Protein AF-A0A7K1XT72-F1 (afdb_monomer_lite)

InterPro domains:
  IPR045938 Protein of unknown function DUF6358 [PF19885] (1-60)

Foldseek 3Di:
DVVLVVLVVVLVVLVVVLVVQCVVCVVVVPVVSNVVSVVSVVVSVVVVVVSVVVVVVVVVVD

Organism: NCBI:txid2695274

Radius of gyration: 14.82 Å; chains: 1; bounding box: 38×13×37 Å

pLDDT: mean 72.31, std 6.93, range [46.16, 80.75]

Secondary structure (DSSP, 8-state):
-HHHHHHHHHHHHHHHHHHHHHHHHHHTT-HHHHHHHHHHHHHHHHHHHHHHHHHHHHHHT-

Structure (mmCIF, N/CA/C/O backbone):
data_AF-A0A7K1XT72-F1
#
_entry.id   AF-A0A7K1XT72-F1
#
loop_
_atom_site.group_PDB
_atom_site.id
_atom_site.type_symbol
_atom_site.label_atom_id
_atom_site.label_alt_id
_atom_site.label_comp_id
_atom_site.label_asym_id
_atom_site.label_entity_id
_atom_site.label_seq_id
_atom_site.pdbx_PDB_ins_code
_atom_site.Cartn_x
_atom_site.Cartn_y
_atom_site.Cartn_z
_atom_site.occupancy
_atom_site.B_iso_or_equiv
_atom_site.auth_seq_id
_atom_site.auth_comp_id
_atom_site.auth_asym_id
_atom_site.auth_atom_id
_atom_site.pdbx_PDB_model_num
ATOM 1 N N . MET A 1 1 ? -9.779 -5.744 20.007 1.00 57.84 1 MET A N 1
ATOM 2 C CA . MET A 1 1 ? -8.993 -4.584 19.512 1.00 57.84 1 MET A CA 1
ATOM 3 C C . MET A 1 1 ? -7.661 -4.991 18.866 1.00 57.84 1 MET A C 1
ATOM 5 O O . MET A 1 1 ? -7.324 -4.392 17.855 1.00 57.84 1 MET A O 1
ATOM 9 N N . GLY A 1 2 ? -6.968 -6.043 19.336 1.00 59.19 2 GLY A N 1
ATOM 10 C CA . GLY A 1 2 ? -5.700 -6.523 18.742 1.00 59.19 2 GLY A CA 1
ATOM 11 C C . GLY A 1 2 ? -5.750 -6.897 17.251 1.00 59.19 2 GLY A C 1
ATOM 12 O O . GLY A 1 2 ? -4.829 -6.573 16.512 1.00 59.19 2 GLY A O 1
ATOM 13 N N . TYR A 1 3 ? -6.869 -7.450 16.767 1.00 60.38 3 TYR A N 1
ATOM 14 C CA . TYR A 1 3 ? -7.069 -7.746 15.338 1.00 60.38 3 TYR A CA 1
ATOM 15 C C . TYR A 1 3 ? -6.897 -6.514 14.423 1.00 60.38 3 TYR A C 1
ATOM 17 O O . TYR A 1 3 ? -6.371 -6.624 13.319 1.00 60.38 3 TYR A O 1
ATOM 25 N N . LYS A 1 4 ? -7.281 -5.315 14.892 1.00 63.06 4 LYS A N 1
ATOM 26 C CA . LYS A 1 4 ? -7.144 -4.065 14.120 1.00 63.06 4 LYS A CA 1
ATOM 27 C C . LYS A 1 4 ? -5.680 -3.612 14.021 1.00 63.06 4 LYS A C 1
ATOM 29 O O . LYS A 1 4 ? -5.275 -3.099 12.983 1.00 63.06 4 LYS A O 1
ATOM 34 N N . ILE A 1 5 ? -4.895 -3.837 15.075 1.00 66.88 5 ILE A N 1
ATOM 35 C CA . ILE A 1 5 ? -3.460 -3.523 15.119 1.00 66.88 5 ILE A CA 1
ATOM 36 C C . ILE A 1 5 ? -2.693 -4.485 14.208 1.00 66.88 5 ILE A C 1
ATOM 38 O O . ILE A 1 5 ? -1.893 -4.042 13.387 1.00 66.88 5 ILE A O 1
ATOM 42 N N . LEU A 1 6 ? -3.014 -5.781 14.282 1.00 72.00 6 LEU A N 1
ATOM 43 C CA . LEU A 1 6 ? -2.396 -6.817 13.454 1.00 72.00 6 LEU A CA 1
ATOM 44 C C . LEU A 1 6 ? -2.571 -6.532 11.958 1.00 72.00 6 LEU A C 1
ATOM 46 O O . LEU A 1 6 ? -1.630 -6.644 11.181 1.00 72.00 6 LEU A O 1
ATOM 50 N N . LEU A 1 7 ? -3.767 -6.099 11.560 1.00 68.12 7 LEU A N 1
ATOM 51 C CA . LEU A 1 7 ? -4.038 -5.732 10.176 1.00 68.12 7 LEU A CA 1
ATOM 52 C C . LEU A 1 7 ? -3.336 -4.450 9.743 1.00 68.12 7 LEU A C 1
ATOM 54 O O . LEU A 1 7 ? -2.903 -4.366 8.600 1.00 68.12 7 LEU A O 1
ATOM 58 N N . ASN A 1 8 ? -3.194 -3.461 10.625 1.00 72.75 8 ASN A N 1
ATOM 59 C CA . ASN A 1 8 ? -2.439 -2.257 10.293 1.00 72.75 8 ASN A CA 1
ATOM 60 C C . ASN A 1 8 ? -0.957 -2.583 10.042 1.00 72.75 8 ASN A C 1
ATOM 62 O O . ASN A 1 8 ? -0.364 -2.078 9.090 1.00 72.75 8 ASN A O 1
ATOM 66 N N . ILE A 1 9 ? -0.392 -3.489 10.846 1.00 77.44 9 ILE A N 1
ATOM 67 C CA . ILE A 1 9 ? 0.962 -4.025 10.662 1.00 77.44 9 ILE A CA 1
ATOM 68 C C . ILE A 1 9 ? 1.047 -4.825 9.355 1.00 77.44 9 ILE A C 1
ATOM 70 O O . ILE A 1 9 ? 1.938 -4.571 8.549 1.00 77.44 9 ILE A O 1
ATOM 74 N N . ALA A 1 10 ? 0.088 -5.718 9.091 1.00 75.12 10 ALA A N 1
ATOM 75 C CA . ALA A 1 10 ? 0.036 -6.499 7.855 1.00 75.12 10 ALA A CA 1
ATOM 76 C C . ALA A 1 10 ? -0.042 -5.611 6.600 1.00 75.12 10 ALA A C 1
ATOM 78 O O . ALA A 1 10 ? 0.654 -5.877 5.623 1.00 75.12 10 ALA A O 1
ATOM 79 N N . TYR A 1 11 ? -0.817 -4.519 6.628 1.00 71.88 11 TYR A N 1
ATOM 80 C CA . TYR A 1 11 ? -0.854 -3.563 5.517 1.00 71.88 11 TYR A CA 1
ATOM 81 C C . TYR A 1 11 ? 0.460 -2.832 5.324 1.00 71.88 11 TYR A C 1
ATOM 83 O O . TYR A 1 11 ? 0.842 -2.615 4.180 1.00 71.88 11 TYR A O 1
ATOM 91 N N . ASN A 1 12 ? 1.143 -2.450 6.403 1.00 77.00 12 ASN A N 1
ATOM 92 C CA . ASN A 1 12 ? 2.442 -1.791 6.298 1.00 77.00 12 ASN A CA 1
ATOM 93 C C . ASN A 1 12 ? 3.503 -2.736 5.716 1.00 77.00 12 ASN A C 1
ATOM 95 O O . ASN A 1 12 ? 4.249 -2.337 4.826 1.00 77.00 12 ASN A O 1
ATOM 99 N N . ILE A 1 13 ? 3.514 -4.002 6.147 1.00 79.12 13 ILE A N 1
ATOM 100 C CA . ILE A 1 13 ? 4.399 -5.046 5.604 1.00 79.12 13 ILE A CA 1
ATOM 101 C C . ILE A 1 13 ? 4.100 -5.292 4.119 1.00 79.12 13 ILE A C 1
ATOM 103 O O . ILE A 1 13 ? 5.021 -5.356 3.308 1.00 79.12 13 ILE A O 1
ATOM 107 N N . ALA A 1 14 ? 2.823 -5.372 3.739 1.00 73.31 14 ALA A N 1
ATOM 108 C CA . ALA A 1 14 ? 2.420 -5.562 2.347 1.00 73.31 14 ALA A CA 1
ATOM 109 C C . ALA A 1 14 ? 2.815 -4.371 1.453 1.00 73.31 14 ALA A C 1
ATOM 111 O O . ALA A 1 14 ? 3.300 -4.569 0.341 1.00 73.31 14 ALA A O 1
ATOM 112 N N . LEU A 1 15 ? 2.675 -3.139 1.955 1.00 74.88 15 LEU A N 1
ATOM 113 C CA . LEU A 1 15 ? 3.129 -1.924 1.269 1.00 74.88 15 LEU A CA 1
ATOM 114 C C . LEU A 1 15 ? 4.651 -1.923 1.084 1.00 74.88 15 LEU A C 1
ATOM 116 O O . LEU A 1 15 ? 5.141 -1.603 0.005 1.00 74.88 15 LEU A O 1
ATOM 120 N N . PHE A 1 16 ? 5.397 -2.337 2.108 1.00 80.06 16 PHE A N 1
ATOM 121 C CA . PHE A 1 16 ? 6.855 -2.425 2.051 1.00 80.06 16 PHE A CA 1
ATOM 122 C 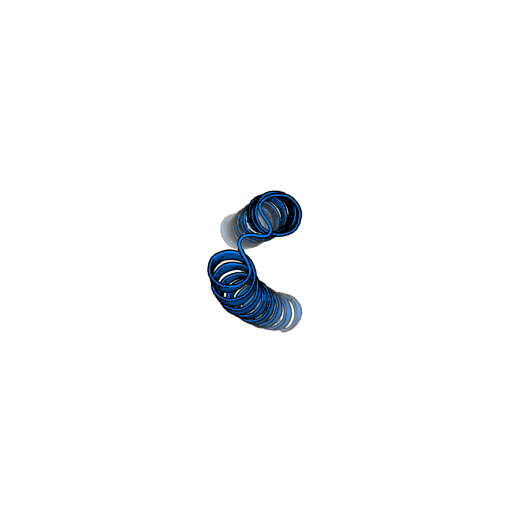C . PHE A 1 16 ? 7.331 -3.468 1.026 1.00 80.06 16 PHE A C 1
ATOM 124 O O . PHE A 1 16 ? 8.183 -3.175 0.186 1.00 80.06 16 PHE A O 1
ATOM 131 N N . LEU A 1 17 ? 6.720 -4.658 1.028 1.00 76.12 17 LEU A N 1
ATOM 132 C CA . LEU A 1 17 ? 6.983 -5.719 0.047 1.00 76.12 17 LEU A CA 1
ATOM 133 C C . LEU A 1 17 ? 6.697 -5.274 -1.393 1.00 76.12 17 LEU A C 1
ATOM 135 O O . LEU A 1 17 ? 7.413 -5.665 -2.317 1.00 76.12 17 LEU A O 1
ATOM 139 N N . MET A 1 18 ? 5.683 -4.434 -1.593 1.00 73.06 18 MET A N 1
ATOM 140 C CA . MET A 1 18 ? 5.366 -3.874 -2.907 1.00 73.06 18 MET A CA 1
ATOM 141 C C . MET A 1 18 ? 6.364 -2.852 -3.387 1.00 73.06 18 MET A C 1
ATOM 143 O O . MET A 1 18 ? 6.735 -2.896 -4.553 1.00 73.06 18 MET A O 1
ATOM 147 N N . VAL A 1 19 ? 6.809 -1.958 -2.508 1.00 77.56 19 VAL A N 1
ATOM 148 C CA . VAL A 1 19 ? 7.842 -0.978 -2.850 1.00 77.56 19 VAL A CA 1
ATOM 149 C C . VAL A 1 19 ? 9.133 -1.703 -3.235 1.00 77.56 19 VAL A C 1
ATOM 151 O O . VAL A 1 19 ? 9.711 -1.403 -4.277 1.00 77.56 19 VAL A O 1
ATOM 154 N N . MET A 1 20 ? 9.530 -2.728 -2.474 1.00 77.69 20 MET A N 1
ATOM 155 C CA . MET A 1 20 ? 10.686 -3.572 -2.803 1.00 77.69 20 MET A CA 1
ATOM 156 C C . MET A 1 20 ? 10.518 -4.309 -4.139 1.00 77.69 20 MET A C 1
ATOM 158 O O . MET A 1 20 ? 11.422 -4.286 -4.974 1.00 77.69 20 MET A O 1
ATOM 162 N N . SER A 1 21 ? 9.350 -4.913 -4.382 1.00 73.69 21 SER A N 1
ATOM 163 C CA . SER A 1 21 ? 9.071 -5.624 -5.639 1.00 73.69 21 SER A CA 1
ATOM 164 C C . SER A 1 21 ? 9.026 -4.685 -6.845 1.00 73.69 21 SER A C 1
ATOM 166 O O . SER A 1 21 ? 9.525 -5.036 -7.911 1.00 73.69 21 SER A O 1
ATOM 168 N N . ALA A 1 22 ? 8.474 -3.482 -6.682 1.00 70.69 22 ALA A N 1
ATOM 169 C CA . ALA A 1 22 ? 8.415 -2.472 -7.730 1.00 70.69 22 ALA A CA 1
ATOM 170 C C . ALA A 1 22 ? 9.818 -1.973 -8.105 1.00 70.69 22 ALA A C 1
ATOM 172 O O . ALA A 1 22 ? 10.145 -1.939 -9.288 1.00 70.69 22 ALA A O 1
ATOM 173 N N . ILE A 1 23 ? 10.671 -1.668 -7.117 1.00 77.88 23 ILE A N 1
ATOM 174 C CA . ILE A 1 23 ? 12.065 -1.246 -7.345 1.00 77.88 23 ILE A CA 1
ATOM 175 C C . ILE A 1 23 ? 12.855 -2.350 -8.057 1.00 77.88 23 ILE A C 1
ATOM 177 O O . ILE A 1 23 ? 13.541 -2.093 -9.048 1.00 77.88 23 ILE A O 1
ATOM 181 N N . TRP A 1 24 ? 12.726 -3.596 -7.596 1.00 77.69 24 TRP A N 1
ATOM 182 C CA . TRP A 1 24 ? 13.431 -4.726 -8.197 1.00 77.69 24 TRP A CA 1
ATOM 183 C C . TRP A 1 24 ? 12.964 -5.009 -9.632 1.00 77.69 24 TRP A C 1
ATOM 185 O O . TRP A 1 24 ? 13.785 -5.223 -10.527 1.00 77.69 24 TRP A O 1
ATOM 195 N N . SER A 1 25 ? 11.651 -4.941 -9.872 1.00 70.81 25 SER A N 1
ATOM 196 C CA . SER A 1 25 ? 11.063 -5.158 -11.195 1.00 70.81 25 SER A CA 1
ATOM 197 C C . SER A 1 25 ? 11.390 -4.039 -12.185 1.00 70.81 25 SER A C 1
ATOM 199 O O . SER A 1 25 ? 11.517 -4.321 -13.378 1.00 70.81 25 SER A O 1
ATOM 201 N N . PHE A 1 26 ? 11.538 -2.797 -11.713 1.00 71.19 26 PHE A N 1
ATOM 202 C CA . PHE A 1 26 ? 11.953 -1.662 -12.540 1.00 71.19 26 PHE A CA 1
ATOM 203 C C . PHE A 1 26 ? 13.409 -1.820 -13.003 1.00 71.19 26 PHE A C 1
ATOM 205 O O . PHE A 1 26 ? 13.698 -1.647 -14.184 1.00 71.19 26 PHE A O 1
ATOM 212 N N . ASN A 1 27 ? 14.305 -2.261 -12.111 1.00 79.88 27 ASN A N 1
ATOM 213 C CA . ASN A 1 27 ? 15.717 -2.492 -12.443 1.00 79.88 27 ASN A CA 1
ATOM 214 C C . ASN A 1 27 ? 15.953 -3.659 -13.414 1.00 79.88 27 ASN A C 1
ATOM 216 O O . ASN A 1 27 ? 16.895 -3.616 -14.196 1.00 79.88 27 ASN A O 1
ATOM 220 N N . HIS A 1 28 ? 15.116 -4.699 -13.392 1.00 80.50 28 HIS A N 1
ATOM 221 C CA . HIS A 1 28 ? 15.271 -5.864 -14.277 1.00 80.50 28 HIS A CA 1
ATOM 222 C C . HIS A 1 28 ? 14.537 -5.735 -15.626 1.00 80.50 28 HIS A C 1
ATOM 224 O O . HIS A 1 28 ? 14.500 -6.708 -16.379 1.00 80.50 28 HIS A O 1
ATOM 230 N N . GLN A 1 29 ? 13.910 -4.583 -15.922 1.00 72.38 29 GLN A N 1
ATOM 231 C CA . GLN A 1 29 ? 13.076 -4.343 -17.119 1.00 72.38 29 GLN A CA 1
ATOM 232 C C . GLN A 1 29 ? 12.025 -5.441 -17.390 1.00 72.38 29 GLN A C 1
ATOM 234 O O . GLN A 1 29 ? 11.548 -5.629 -18.510 1.00 72.38 29 GLN A O 1
ATOM 239 N N . ARG A 1 30 ? 11.619 -6.188 -16.356 1.00 70.62 30 ARG A N 1
ATOM 240 C CA . ARG A 1 30 ? 10.618 -7.251 -16.481 1.00 70.62 30 ARG A CA 1
ATOM 241 C C . ARG A 1 30 ? 9.226 -6.671 -16.293 1.00 70.62 30 ARG A C 1
ATOM 243 O O . ARG A 1 30 ? 8.634 -6.768 -15.221 1.00 70.62 30 ARG A O 1
ATOM 250 N N . TYR A 1 31 ? 8.682 -6.111 -17.369 1.00 69.50 31 TYR A N 1
ATOM 251 C CA . TYR A 1 31 ? 7.349 -5.497 -17.400 1.00 69.50 31 TYR A CA 1
ATOM 252 C C . TYR A 1 31 ? 6.217 -6.439 -16.948 1.00 69.50 31 TYR A C 1
ATOM 254 O O . TYR A 1 31 ? 5.244 -5.982 -16.354 1.00 69.50 31 TYR A O 1
ATOM 262 N N . GLY A 1 32 ? 6.364 -7.757 -17.142 1.00 72.94 32 GLY A N 1
ATOM 263 C CA . GLY A 1 32 ? 5.394 -8.747 -16.650 1.00 72.94 32 GLY A CA 1
ATOM 264 C C . GLY A 1 32 ? 5.321 -8.829 -15.120 1.00 72.94 32 GLY A C 1
ATOM 265 O O . GLY A 1 32 ? 4.235 -8.890 -14.549 1.00 72.94 32 GLY A O 1
ATOM 266 N N . LEU A 1 33 ? 6.468 -8.756 -14.439 1.00 67.75 33 LEU A N 1
ATOM 267 C CA . LEU A 1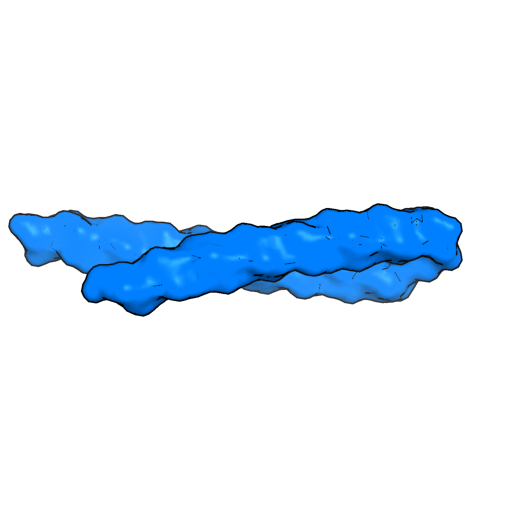 33 ? 6.521 -8.707 -12.973 1.00 67.75 33 LEU A CA 1
ATOM 268 C C . LEU A 1 33 ? 6.060 -7.350 -12.436 1.00 67.75 33 LEU A C 1
ATOM 270 O O . LEU A 1 33 ? 5.488 -7.279 -11.352 1.00 67.75 33 LEU A O 1
ATOM 274 N N . LEU A 1 34 ? 6.241 -6.295 -13.224 1.00 73.12 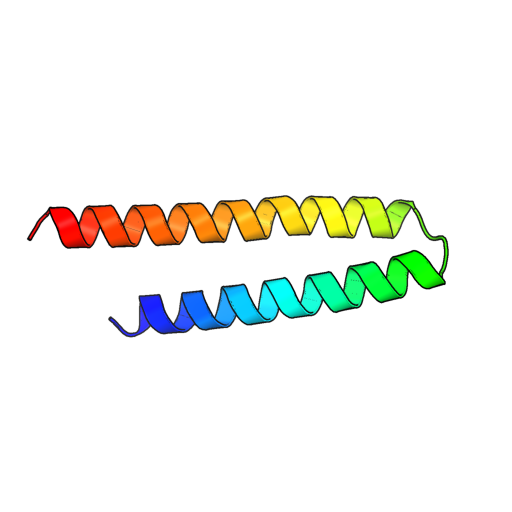34 LEU A N 1
ATOM 275 C CA . LEU A 1 34 ? 5.813 -4.938 -12.904 1.00 73.12 34 LEU A CA 1
ATOM 276 C C . LEU A 1 34 ? 4.281 -4.839 -12.907 1.00 73.12 34 LEU A C 1
ATOM 278 O O . LEU A 1 34 ? 3.690 -4.347 -11.947 1.00 73.12 34 LEU A O 1
ATOM 282 N N . LEU A 1 35 ? 3.630 -5.413 -13.925 1.00 77.00 35 LEU A N 1
ATOM 283 C CA . LEU A 1 35 ? 2.173 -5.574 -13.973 1.00 77.00 35 LEU A CA 1
ATOM 284 C C . LEU A 1 35 ? 1.650 -6.451 -12.830 1.00 77.00 35 LEU A C 1
ATOM 286 O O . LEU A 1 35 ? 0.662 -6.091 -12.192 1.00 77.00 35 LEU A O 1
ATOM 290 N N . GLY A 1 36 ? 2.332 -7.559 -12.523 1.00 75.38 36 GLY A N 1
ATOM 291 C CA . GLY A 1 36 ? 1.998 -8.403 -11.372 1.00 75.38 36 GLY A CA 1
ATOM 292 C C . GLY A 1 36 ? 2.096 -7.646 -10.044 1.00 75.38 36 GLY A C 1
ATOM 293 O O . GLY A 1 36 ? 1.176 -7.692 -9.232 1.00 75.38 36 GLY A O 1
ATOM 294 N N . SER A 1 37 ? 3.166 -6.877 -9.845 1.00 70.56 37 SER A N 1
ATOM 295 C CA . SER A 1 37 ? 3.371 -6.039 -8.659 1.00 70.56 37 SER A CA 1
ATOM 296 C C . SER A 1 37 ? 2.272 -4.985 -8.509 1.00 70.56 37 SER A C 1
ATOM 298 O O . SER A 1 37 ? 1.707 -4.849 -7.423 1.00 70.56 37 SER A O 1
ATOM 300 N N . ILE A 1 38 ? 1.909 -4.302 -9.598 1.00 77.12 38 ILE A N 1
ATOM 301 C CA . ILE A 1 38 ? 0.812 -3.324 -9.629 1.00 77.12 38 ILE A CA 1
ATOM 302 C C . ILE A 1 38 ? -0.530 -3.992 -9.310 1.00 77.12 38 ILE A C 1
ATOM 304 O O . ILE A 1 38 ? -1.306 -3.460 -8.518 1.00 77.12 38 ILE A O 1
ATOM 308 N N . PHE A 1 39 ? -0.804 -5.170 -9.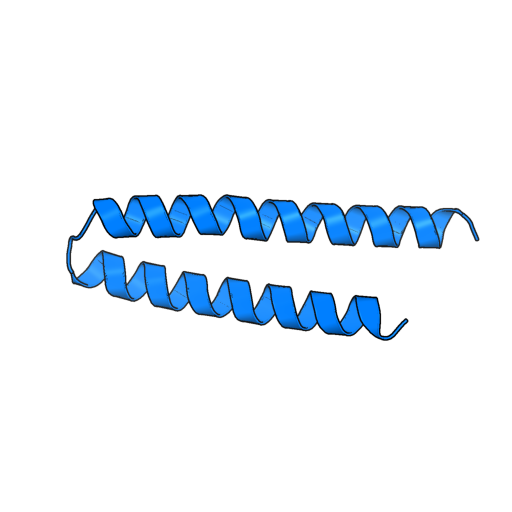871 1.00 80.75 39 PHE A N 1
ATOM 309 C CA . PHE A 1 39 ? -2.048 -5.896 -9.614 1.00 80.75 39 PHE A CA 1
ATOM 310 C C . PHE A 1 39 ? -2.192 -6.274 -8.138 1.00 80.75 39 PHE A C 1
ATOM 312 O O . PHE A 1 39 ? -3.217 -5.992 -7.510 1.00 80.75 39 PHE A O 1
ATOM 319 N N . VAL A 1 40 ? -1.135 -6.839 -7.545 1.00 78.38 40 VAL A N 1
ATOM 320 C CA . VAL A 1 40 ? -1.122 -7.143 -6.110 1.00 78.38 40 VAL A CA 1
ATOM 321 C C . VAL A 1 40 ? -1.264 -5.838 -5.313 1.00 78.38 40 VAL A C 1
ATOM 323 O O . VAL A 1 40 ? -2.001 -5.816 -4.327 1.00 78.38 40 VAL A O 1
ATOM 326 N N . MET A 1 41 ? -0.650 -4.732 -5.760 1.00 76.88 41 MET A N 1
ATOM 327 C CA . MET A 1 41 ? -0.735 -3.414 -5.109 1.00 76.88 41 MET A CA 1
ATOM 328 C C . MET A 1 41 ? -2.150 -2.883 -5.008 1.00 76.88 41 MET A C 1
ATOM 330 O O . MET A 1 41 ? -2.579 -2.481 -3.923 1.00 76.88 41 MET A O 1
ATOM 334 N N . VAL A 1 42 ? -2.913 -2.977 -6.087 1.00 78.81 42 VAL A N 1
ATOM 335 C CA . VAL A 1 42 ? -4.327 -2.603 -6.086 1.00 78.81 42 VAL A CA 1
ATOM 336 C C . VAL A 1 42 ? -5.122 -3.465 -5.099 1.00 78.81 42 VAL A C 1
ATOM 338 O O . VAL A 1 42 ? -5.922 -2.928 -4.329 1.00 78.81 42 VAL A O 1
ATOM 341 N N . ILE A 1 43 ? -4.865 -4.776 -5.047 1.00 79.81 43 ILE A N 1
ATOM 342 C CA . ILE A 1 43 ? -5.538 -5.697 -4.115 1.00 79.81 43 ILE A CA 1
ATOM 343 C C . ILE A 1 43 ? -5.249 -5.322 -2.658 1.00 79.81 43 ILE A C 1
ATOM 345 O O . ILE A 1 43 ? -6.177 -5.234 -1.851 1.00 79.81 43 ILE A O 1
ATOM 349 N N . VAL A 1 44 ? -3.990 -5.054 -2.311 1.00 77.38 44 VAL A N 1
ATOM 350 C CA . VAL A 1 44 ? -3.591 -4.689 -0.941 1.00 77.38 44 VAL A CA 1
ATOM 351 C C . VAL A 1 44 ? -4.172 -3.339 -0.532 1.00 77.38 44 VAL A C 1
ATOM 353 O O . VAL A 1 44 ? -4.676 -3.204 0.585 1.00 77.38 44 VAL A O 1
ATOM 356 N N . VAL A 1 45 ? -4.173 -2.350 -1.428 1.00 78.62 45 VAL A N 1
ATOM 357 C CA . VAL A 1 45 ? -4.797 -1.044 -1.168 1.00 78.62 45 VAL A CA 1
ATOM 358 C C . VAL A 1 45 ? -6.306 -1.192 -0.964 1.00 78.62 45 VAL A C 1
ATOM 360 O O . VAL A 1 45 ? -6.852 -0.640 -0.005 1.00 7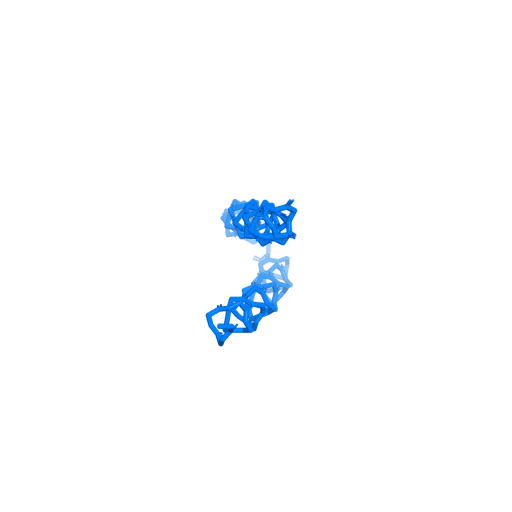8.62 45 VAL A O 1
ATOM 363 N N . TYR A 1 46 ? -6.983 -1.980 -1.803 1.00 79.62 46 TYR A N 1
ATOM 364 C CA . TYR A 1 46 ? -8.415 -2.255 -1.665 1.00 79.62 46 TYR A CA 1
ATOM 365 C C . TYR A 1 46 ? -8.745 -2.890 -0.310 1.00 79.62 46 TYR A C 1
ATOM 367 O O . TYR A 1 46 ? -9.647 -2.443 0.406 1.00 79.62 46 TYR A O 1
ATOM 375 N N . LEU A 1 47 ? -7.969 -3.900 0.078 1.00 74.62 47 LEU A N 1
ATOM 376 C CA . LEU A 1 47 ? -8.064 -4.564 1.372 1.00 74.62 47 LEU A CA 1
ATOM 377 C C . LEU A 1 47 ? -7.871 -3.548 2.521 1.00 74.62 47 LEU A C 1
ATOM 379 O O . LEU A 1 47 ? -8.684 -3.523 3.454 1.00 74.62 47 LEU A O 1
ATOM 383 N N . LYS A 1 48 ? -6.889 -2.636 2.423 1.00 73.50 48 LYS A N 1
ATOM 384 C CA . LYS A 1 48 ? -6.615 -1.590 3.434 1.00 73.50 48 LYS A CA 1
ATOM 385 C C . LYS A 1 48 ? -7.816 -0.677 3.634 1.00 73.50 48 LYS A C 1
ATOM 387 O O . LYS A 1 48 ? -8.245 -0.440 4.765 1.00 73.50 48 LYS A O 1
ATOM 392 N N . ILE A 1 49 ? -8.403 -0.217 2.531 1.00 77.00 49 ILE A N 1
ATOM 393 C CA . ILE A 1 49 ? -9.594 0.639 2.535 1.00 77.00 49 ILE A CA 1
ATOM 394 C C . ILE A 1 49 ? -10.790 -0.107 3.132 1.00 77.00 49 ILE A C 1
ATOM 396 O O . ILE A 1 49 ? -11.506 0.449 3.970 1.00 77.00 49 ILE A O 1
ATOM 400 N N . ARG A 1 50 ? -10.998 -1.373 2.749 1.00 77.06 50 ARG A N 1
ATOM 401 C CA . ARG A 1 50 ? -12.080 -2.210 3.288 1.00 77.06 50 ARG A CA 1
ATOM 402 C C . ARG A 1 50 ? -11.950 -2.373 4.797 1.00 77.06 50 ARG A C 1
ATOM 404 O O . ARG A 1 50 ? -12.958 -2.324 5.500 1.00 77.06 50 ARG A O 1
ATOM 411 N N . LEU A 1 51 ? -10.727 -2.513 5.305 1.00 70.50 51 LEU A N 1
ATOM 412 C CA . LEU A 1 51 ? -10.498 -2.603 6.737 1.00 70.50 51 LEU A CA 1
ATOM 413 C C . LEU A 1 51 ? -10.849 -1.306 7.467 1.00 70.50 51 LEU A C 1
ATOM 415 O O . LEU A 1 51 ? -11.580 -1.343 8.455 1.00 70.50 51 LEU A O 1
ATOM 419 N N . ILE A 1 52 ? -10.369 -0.167 6.972 1.00 73.50 52 ILE A N 1
ATOM 420 C CA . ILE A 1 52 ? -10.650 1.145 7.569 1.00 73.50 52 ILE A CA 1
ATOM 421 C C . ILE A 1 52 ? -12.160 1.410 7.589 1.00 73.50 52 ILE A C 1
ATOM 423 O O . ILE A 1 52 ? -12.687 1.860 8.607 1.00 73.50 52 ILE A O 1
ATOM 427 N N . LYS A 1 53 ? -12.874 1.067 6.506 1.00 73.00 53 LYS A N 1
ATOM 428 C CA . LYS A 1 53 ? -14.343 1.150 6.444 1.00 73.00 53 LYS A CA 1
ATOM 429 C C . LYS A 1 53 ? -15.011 0.300 7.526 1.00 73.00 53 LYS A C 1
ATOM 431 O O . LYS A 1 53 ? -15.810 0.831 8.291 1.00 73.00 53 LYS A O 1
ATOM 436 N N . LYS A 1 54 ? -14.612 -0.968 7.666 1.00 73.31 54 LYS A N 1
ATOM 437 C CA . LYS A 1 54 ? -15.140 -1.881 8.698 1.00 73.31 54 LYS A CA 1
ATOM 438 C C . LYS A 1 54 ? -14.880 -1.371 10.119 1.00 73.31 54 LYS A C 1
ATOM 440 O O . LYS A 1 54 ? -15.710 -1.522 11.009 1.00 73.31 54 LYS A O 1
ATOM 445 N N . ILE A 1 55 ? -13.717 -0.757 10.345 1.00 69.38 55 ILE A N 1
ATOM 446 C CA . ILE A 1 55 ? -13.366 -0.137 11.629 1.00 69.38 55 ILE A CA 1
ATOM 447 C C . ILE A 1 55 ? -14.274 1.061 11.913 1.00 69.38 55 ILE A C 1
ATOM 449 O O . ILE A 1 55 ? -14.765 1.160 13.035 1.00 69.38 55 ILE A O 1
ATOM 453 N N . LYS A 1 56 ? -14.513 1.928 10.920 1.00 67.31 56 LYS A N 1
ATOM 454 C CA . LYS A 1 56 ? -15.404 3.092 11.036 1.00 67.31 56 LYS A CA 1
ATOM 455 C C . LYS A 1 56 ? -16.854 2.697 11.311 1.00 67.31 56 LYS A C 1
ATOM 457 O O . LYS A 1 56 ? -17.461 3.304 12.181 1.00 67.31 56 LYS A O 1
ATOM 462 N N . GLU A 1 57 ? -17.392 1.689 10.626 1.00 75.56 57 GLU A N 1
ATOM 463 C CA . GLU A 1 57 ? -18.753 1.182 10.884 1.00 75.56 57 GLU A CA 1
ATOM 464 C C . GLU A 1 57 ? -18.904 0.671 12.320 1.00 75.56 57 GLU A C 1
ATOM 466 O O . GLU A 1 57 ? -19.836 1.053 13.022 1.00 75.56 57 GLU A O 1
ATOM 471 N N . LEU A 1 58 ? -17.933 -0.113 12.796 1.00 65.31 58 LEU A N 1
ATOM 472 C CA . LEU A 1 58 ? -17.923 -0.619 14.171 1.00 65.31 58 LEU A CA 1
ATOM 473 C C . LEU A 1 58 ? -17.768 0.485 15.227 1.00 65.31 58 LEU A C 1
ATOM 475 O O . LEU A 1 58 ? -18.223 0.308 16.352 1.00 65.31 58 LEU A O 1
ATOM 479 N N . THR A 1 59 ? -17.101 1.593 14.896 1.00 61.81 59 THR A N 1
ATOM 480 C CA . THR A 1 59 ? -16.943 2.745 15.798 1.00 61.81 59 THR A CA 1
ATOM 481 C C . THR A 1 59 ? -18.147 3.688 15.754 1.00 61.81 59 THR A C 1
ATOM 483 O O . THR A 1 59 ? -18.427 4.316 16.759 1.00 61.81 59 THR A O 1
ATOM 486 N N . LYS A 1 60 ? -18.874 3.774 14.631 1.00 58.41 60 LYS A N 1
ATOM 487 C CA . LYS A 1 60 ? -20.076 4.615 14.481 1.00 58.41 60 LYS A CA 1
ATOM 488 C C . LYS A 1 60 ? -21.335 3.991 15.104 1.00 58.41 60 LYS A C 1
ATOM 490 O O . LYS A 1 60 ? -22.310 4.694 15.327 1.00 58.41 60 LYS A O 1
ATOM 495 N N . SER A 1 61 ? -21.322 2.678 15.346 1.00 54.59 61 SER A N 1
ATOM 496 C CA . SER A 1 61 ? -22.426 1.940 15.976 1.00 54.59 61 SER A CA 1
ATOM 497 C C . SER A 1 61 ? -22.347 1.880 17.514 1.00 54.59 61 SER A C 1
ATOM 499 O 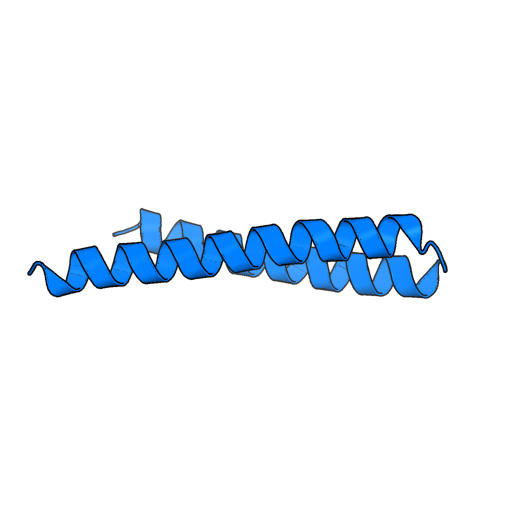O . SER A 1 61 ? -23.176 1.208 18.127 1.00 54.59 61 SER A O 1
ATOM 501 N N . ARG A 1 62 ? -21.356 2.530 18.134 1.00 46.16 62 ARG A N 1
ATOM 502 C CA . ARG A 1 62 ? -21.329 2.839 19.572 1.00 46.16 62 ARG A CA 1
ATOM 503 C C . ARG A 1 62 ? -21.520 4.332 19.756 1.00 46.16 62 ARG A C 1
ATOM 505 O O . ARG A 1 62 ? -22.103 4.688 20.796 1.00 46.16 62 ARG A O 1
#

Sequence (62 aa):
MGYKILLNIAYNIALFLMVMSAIWSFNHQRYGLLLGSIFVMVIVVYLKIRLIKKIKELTKSR